Protein AF-A0A0P0XEG1-F1 (afdb_monomer)

Solvent-accessible surface area (backbone atoms only — not comparable to full-atom values): 4667 Å² total; per-residue (Å²): 128,57,70,65,60,48,45,54,54,58,48,70,73,44,98,51,68,44,44,80,90,78,61,45,65,19,67,74,46,64,45,64,82,38,48,88,75,78,39,87,50,71,44,62,72,68,54,71,69,55,47,56,57,52,51,70,40,89,91,51,89,74,77,81,87,77,89,69,84,83,126

Organism: Oryza sativa subsp. japonica (NCBI:txid39947)

Radius of gyration: 12.43 Å; Cα contacts (8 Å, |Δi|>4): 65; chains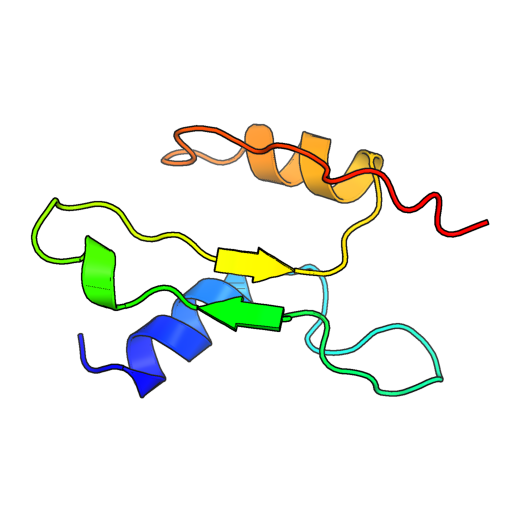: 1; bounding box: 30×23×27 Å

Secondary structure (DSSP, 8-state):
--HHHHHHHHHHTSS-SEEGGGTEESEEEEEGGGGGGT--EEEE---HHHHHHHHTSTT------------

Mean predicted aligned error: 5.92 Å

pLDDT: mean 87.59, std 11.78, range [37.75, 95.56]

Foldseek 3Di:
DDPVVLVVVVCVLDPHQADDPVRHGQWPFWCPVCVVVVDTDTHGDDDPVSQVVSCPDPPDPDGDDDDPPPD

Structure (mmCIF, N/CA/C/O backbone):
data_AF-A0A0P0XEG1-F1
#
_entry.id   AF-A0A0P0XEG1-F1
#
loop_
_atom_site.group_PDB
_atom_site.id
_atom_site.type_symbol
_atom_site.label_atom_id
_atom_site.label_alt_id
_atom_site.label_comp_id
_atom_site.label_asym_id
_atom_site.label_entity_id
_atom_site.label_seq_id
_atom_site.pdbx_PDB_ins_code
_atom_site.Cartn_x
_atom_site.Cartn_y
_atom_site.Cartn_z
_atom_site.occupancy
_atom_site.B_iso_or_equiv
_atom_site.auth_seq_id
_atom_site.auth_comp_id
_atom_site.auth_asym_id
_atom_site.auth_atom_id
_atom_site.pdbx_PDB_model_num
ATOM 1 N N . MET A 1 1 ? 11.211 -8.145 -11.542 1.00 71.94 1 MET A N 1
ATOM 2 C CA . MET A 1 1 ? 9.996 -8.624 -10.854 1.00 71.94 1 MET A CA 1
ATOM 3 C C . MET A 1 1 ? 8.845 -8.414 -11.818 1.00 71.94 1 MET A C 1
ATOM 5 O O . MET A 1 1 ? 8.825 -7.352 -12.419 1.00 71.94 1 MET A O 1
ATOM 9 N N . ASP A 1 2 ? 7.973 -9.395 -12.032 1.00 88.38 2 ASP A N 1
ATOM 10 C CA . ASP A 1 2 ? 6.750 -9.187 -12.823 1.00 88.38 2 ASP A CA 1
ATOM 11 C C . ASP A 1 2 ? 5.690 -8.388 -12.035 1.00 88.38 2 ASP A C 1
ATOM 13 O O . ASP A 1 2 ? 5.858 -8.117 -10.842 1.00 88.38 2 ASP A O 1
ATOM 17 N N . GLU A 1 3 ? 4.613 -7.977 -12.708 1.00 89.75 3 GLU A N 1
ATOM 18 C CA . GLU A 1 3 ? 3.553 -7.151 -12.113 1.00 89.75 3 GLU A CA 1
ATOM 19 C C . GLU A 1 3 ? 2.861 -7.841 -10.922 1.00 89.75 3 GLU A C 1
ATOM 21 O O . GLU A 1 3 ? 2.577 -7.198 -9.908 1.00 89.75 3 GLU A O 1
ATOM 26 N N . ASP A 1 4 ? 2.668 -9.159 -10.981 1.00 92.62 4 ASP A N 1
ATOM 27 C CA . ASP A 1 4 ? 2.023 -9.918 -9.909 1.00 92.62 4 ASP A CA 1
ATOM 28 C C . ASP A 1 4 ? 2.920 -10.046 -8.674 1.00 92.62 4 ASP A C 1
ATOM 30 O O . ASP A 1 4 ? 2.468 -9.899 -7.535 1.00 92.62 4 ASP A O 1
ATOM 34 N N . ALA A 1 5 ? 4.210 -10.308 -8.872 1.00 92.25 5 ALA A N 1
ATOM 35 C CA . ALA A 1 5 ? 5.202 -10.336 -7.809 1.00 92.25 5 ALA A CA 1
ATOM 36 C C . ALA A 1 5 ? 5.353 -8.953 -7.164 1.00 92.25 5 ALA A C 1
ATOM 38 O O . ALA A 1 5 ? 5.481 -8.865 -5.943 1.00 92.25 5 ALA A O 1
ATOM 39 N N . HIS A 1 6 ? 5.240 -7.885 -7.954 1.00 91.38 6 HIS A N 1
ATOM 40 C CA . HIS A 1 6 ? 5.227 -6.506 -7.476 1.00 91.38 6 HIS A CA 1
ATOM 41 C C . HIS A 1 6 ? 3.996 -6.198 -6.631 1.00 91.38 6 HIS A C 1
ATOM 43 O O . HIS A 1 6 ? 4.112 -5.679 -5.518 1.00 91.38 6 HIS A O 1
ATOM 49 N N . ARG A 1 7 ? 2.817 -6.615 -7.097 1.00 94.38 7 ARG A N 1
ATOM 50 C CA . ARG A 1 7 ? 1.576 -6.497 -6.335 1.00 94.38 7 ARG A CA 1
ATOM 51 C C . ARG A 1 7 ? 1.658 -7.259 -5.011 1.00 94.38 7 ARG A C 1
ATOM 53 O O . ARG A 1 7 ? 1.307 -6.701 -3.974 1.00 94.38 7 ARG A O 1
ATOM 60 N N . ARG A 1 8 ? 2.156 -8.503 -5.012 1.00 94.81 8 ARG A N 1
ATOM 61 C CA . ARG A 1 8 ? 2.348 -9.306 -3.786 1.00 94.81 8 ARG A CA 1
ATOM 62 C C . ARG A 1 8 ? 3.327 -8.651 -2.816 1.00 94.81 8 ARG A C 1
ATOM 64 O O . ARG A 1 8 ? 3.080 -8.651 -1.612 1.00 94.81 8 ARG A O 1
ATOM 71 N N . TRP A 1 9 ? 4.405 -8.071 -3.333 1.00 93.38 9 TRP A N 1
ATOM 72 C CA . TRP A 1 9 ? 5.365 -7.338 -2.519 1.00 93.38 9 TRP A CA 1
ATOM 73 C C . TRP A 1 9 ? 4.714 -6.120 -1.849 1.00 93.38 9 TRP A C 1
ATOM 75 O O . TRP A 1 9 ? 4.817 -5.988 -0.633 1.00 93.38 9 TRP A O 1
ATOM 85 N N . HIS A 1 10 ? 3.928 -5.311 -2.565 1.00 94.31 10 HIS A N 1
ATOM 86 C CA . HIS A 1 10 ? 3.158 -4.219 -1.955 1.00 94.31 10 HIS A CA 1
ATOM 87 C C . HIS A 1 10 ? 2.160 -4.688 -0.892 1.00 94.31 10 HIS A C 1
ATOM 89 O O . HIS A 1 10 ? 2.068 -4.082 0.174 1.00 94.31 10 HIS A O 1
ATOM 95 N N . VAL A 1 11 ? 1.453 -5.796 -1.135 1.00 94.75 11 VAL A N 1
ATOM 96 C CA . VAL A 1 11 ? 0.545 -6.385 -0.138 1.00 94.75 11 VAL A CA 1
ATOM 97 C C . VAL A 1 11 ? 1.285 -6.755 1.152 1.00 94.75 11 VAL A C 1
ATOM 99 O O . VAL A 1 11 ? 0.725 -6.576 2.228 1.00 94.75 11 VAL A O 1
ATOM 102 N N . SER A 1 12 ? 2.546 -7.195 1.080 1.00 93.62 12 SER A N 1
ATOM 103 C CA . SER A 1 12 ? 3.336 -7.546 2.273 1.00 93.62 12 SER A CA 1
ATOM 104 C C . SER A 1 12 ? 3.661 -6.365 3.198 1.00 93.62 12 SER A C 1
ATOM 106 O O . SER A 1 12 ? 4.012 -6.572 4.359 1.00 93.62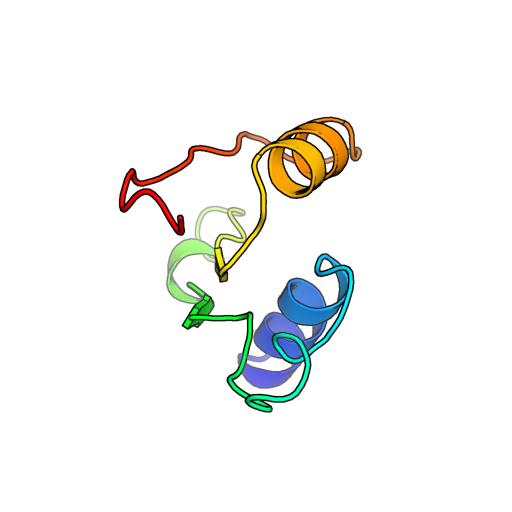 12 SER A O 1
ATOM 108 N N . PHE A 1 13 ? 3.514 -5.121 2.728 1.00 92.38 13 PHE A N 1
ATOM 109 C CA . PHE A 1 13 ? 3.642 -3.944 3.589 1.00 92.38 13 PHE A CA 1
ATOM 110 C C . PHE A 1 13 ? 2.397 -3.682 4.434 1.00 92.38 13 PHE A C 1
ATOM 112 O O . PHE A 1 13 ? 2.503 -2.963 5.433 1.00 92.38 13 PHE A O 1
ATOM 119 N N . LEU A 1 14 ? 1.249 -4.237 4.036 1.00 93.38 14 LEU A N 1
ATOM 120 C CA . LEU A 1 14 ? -0.040 -3.997 4.668 1.00 93.38 14 LEU A CA 1
ATOM 121 C C . LEU A 1 14 ? -0.216 -4.889 5.909 1.00 93.38 14 LEU A C 1
ATOM 123 O O . LEU A 1 14 ? 0.203 -6.046 5.891 1.00 93.38 14 LEU A O 1
ATOM 127 N N . PRO A 1 15 ? -0.885 -4.401 6.970 1.00 92.00 15 PRO A N 1
ATOM 128 C CA . PRO A 1 15 ? -1.164 -5.201 8.170 1.00 92.00 15 PRO A CA 1
ATOM 129 C C . PRO A 1 15 ? -2.052 -6.422 7.896 1.00 92.00 15 PRO A C 1
ATOM 131 O O . PRO A 1 15 ? -1.960 -7.442 8.573 1.00 92.00 15 PRO A O 1
ATOM 134 N N . SER A 1 16 ? -2.928 -6.308 6.899 1.00 93.81 16 SER A N 1
ATOM 135 C CA . SER A 1 16 ? -3.787 -7.377 6.401 1.00 93.81 16 SER A CA 1
ATOM 136 C C . SER A 1 16 ? -4.061 -7.176 4.910 1.00 93.81 16 SER A C 1
ATOM 138 O O . SER A 1 16 ? -3.823 -6.105 4.351 1.00 93.81 16 SER A O 1
ATOM 140 N N . THR A 1 17 ? -4.581 -8.202 4.242 1.00 93.81 17 THR A N 1
ATOM 141 C CA . THR A 1 17 ? -4.953 -8.120 2.820 1.00 93.81 17 THR A CA 1
ATOM 142 C C . THR A 1 17 ? -6.289 -7.403 2.606 1.00 93.81 17 THR A C 1
ATOM 144 O O . THR A 1 17 ? -6.471 -6.717 1.597 1.00 93.81 17 THR A O 1
ATOM 147 N N . VAL A 1 18 ? -7.204 -7.526 3.572 1.00 93.44 18 VAL A N 1
ATOM 148 C CA . VAL A 1 18 ? -8.578 -7.007 3.514 1.00 93.44 18 VAL A CA 1
ATOM 149 C C . VAL A 1 18 ? -8.929 -6.124 4.714 1.00 93.44 18 VAL A C 1
ATOM 151 O O . VAL A 1 18 ? -8.274 -6.189 5.761 1.00 93.44 18 VAL A O 1
ATOM 154 N N . LEU A 1 19 ? -9.944 -5.275 4.555 1.00 89.00 19 LEU A N 1
ATOM 155 C CA . LEU A 1 19 ? -10.451 -4.368 5.581 1.00 89.00 19 LEU A CA 1
ATOM 156 C C . LEU A 1 19 ? -11.538 -5.052 6.422 1.00 89.00 19 LEU A C 1
ATOM 158 O O . LEU A 1 19 ? -12.648 -5.268 5.946 1.00 89.00 19 LEU A O 1
ATOM 162 N N . GLY A 1 20 ? -11.232 -5.347 7.688 1.00 84.38 20 GLY A N 1
ATOM 163 C CA . GLY A 1 20 ? -12.209 -5.830 8.673 1.00 84.38 20 GLY A CA 1
ATOM 164 C C . GLY A 1 20 ? -13.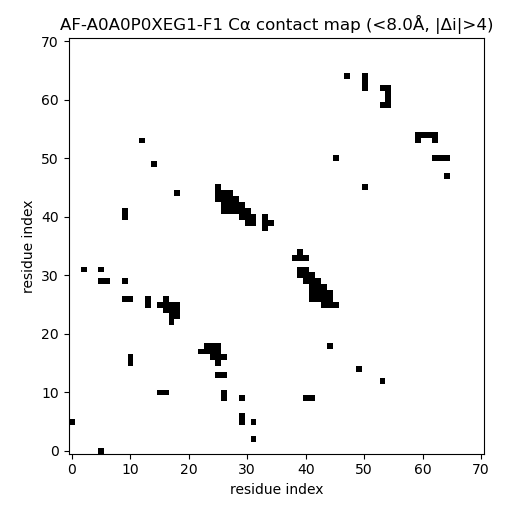148 -6.927 8.149 1.00 84.38 20 GLY A C 1
ATOM 165 O O . GLY A 1 20 ? -12.729 -7.827 7.423 1.00 84.38 20 GLY A O 1
ATOM 166 N N . TYR A 1 21 ? -14.429 -6.830 8.514 1.00 84.88 21 TYR A N 1
ATOM 167 C CA . TYR A 1 21 ? -15.470 -7.772 8.086 1.00 84.88 21 TYR A CA 1
ATOM 168 C C . TYR A 1 21 ? -16.018 -7.512 6.678 1.00 84.88 21 TYR A C 1
ATOM 170 O O . TYR A 1 21 ? -16.705 -8.378 6.144 1.00 84.88 21 TYR A O 1
ATOM 178 N N . SER A 1 22 ? -15.742 -6.352 6.065 1.00 87.06 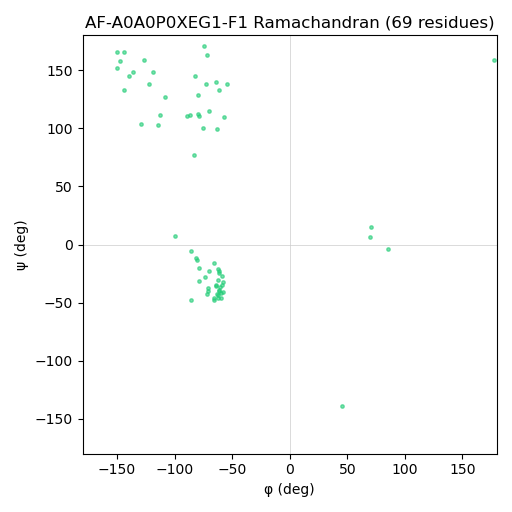22 SER A N 1
ATOM 179 C CA . SER A 1 22 ? -16.237 -6.070 4.709 1.00 87.06 22 SER A CA 1
ATOM 180 C C . SER A 1 22 ? -15.535 -6.924 3.655 1.00 87.06 22 SER A C 1
ATOM 182 O O . SER A 1 22 ? -16.071 -7.124 2.569 1.00 87.06 22 SER A O 1
ATOM 184 N N . GLY A 1 23 ? -14.331 -7.423 3.962 1.00 90.25 23 GLY A N 1
ATOM 185 C CA . GLY A 1 23 ? -13.532 -8.214 3.030 1.00 90.25 23 GLY A CA 1
ATOM 186 C C . GLY A 1 23 ? -12.978 -7.393 1.862 1.00 90.25 23 GLY A C 1
ATOM 187 O O . GLY A 1 23 ? -12.369 -7.960 0.956 1.00 90.25 23 GLY A O 1
ATOM 188 N N . GLU A 1 24 ? -13.156 -6.068 1.868 1.00 91.19 24 GLU A N 1
ATOM 189 C CA . GLU A 1 24 ? -12.649 -5.209 0.802 1.00 91.19 24 GLU A CA 1
ATOM 190 C C . GLU A 1 24 ? -11.120 -5.246 0.753 1.00 91.19 24 GLU A C 1
ATOM 192 O O . GLU A 1 24 ? -10.477 -5.193 1.806 1.00 91.19 24 GLU A O 1
ATOM 197 N N . PRO A 1 25 ? -10.503 -5.262 -0.440 1.00 93.44 25 PRO A N 1
ATOM 198 C CA . PRO A 1 25 ? -9.055 -5.202 -0.540 1.00 93.44 25 PRO A CA 1
ATOM 199 C C . PRO A 1 25 ? -8.538 -3.889 0.056 1.00 93.44 25 PRO A C 1
ATOM 201 O O . PRO A 1 25 ? -9.033 -2.796 -0.249 1.00 93.44 25 PRO A O 1
ATOM 204 N N . ARG A 1 26 ? -7.504 -3.989 0.898 1.00 94.50 26 ARG A N 1
ATOM 205 C CA . ARG A 1 26 ? -6.805 -2.801 1.399 1.00 94.50 26 ARG A CA 1
ATOM 206 C C . ARG A 1 26 ? -5.977 -2.146 0.306 1.00 94.50 26 ARG A C 1
ATOM 208 O O . ARG A 1 26 ? -5.960 -0.923 0.234 1.00 94.50 26 ARG A O 1
ATOM 215 N N . LEU A 1 27 ? -5.311 -2.937 -0.535 1.00 95.56 27 LEU A N 1
ATOM 216 C CA . LEU A 1 27 ? -4.559 -2.429 -1.680 1.00 95.56 27 LEU A CA 1
ATOM 217 C C . LEU A 1 27 ? -5.530 -1.890 -2.739 1.00 95.56 27 LEU A C 1
ATOM 219 O O . LEU A 1 27 ? -6.290 -2.659 -3.327 1.00 95.56 27 LEU A O 1
ATOM 223 N N . LEU A 1 28 ? -5.473 -0.584 -2.989 1.00 94.06 28 LEU A N 1
ATOM 224 C CA . LEU A 1 28 ? -6.266 0.093 -4.013 1.00 94.06 28 LEU A CA 1
ATOM 225 C C . LEU A 1 28 ? -5.560 0.028 -5.363 1.00 94.06 28 LEU A C 1
ATOM 227 O O . LEU A 1 28 ? -6.164 -0.362 -6.356 1.00 94.06 28 LEU A O 1
ATOM 231 N N . ASP A 1 29 ? -4.267 0.356 -5.377 1.00 93.44 29 ASP A N 1
ATOM 232 C CA . ASP A 1 29 ? -3.463 0.339 -6.593 1.00 93.44 29 ASP A CA 1
ATOM 233 C C . ASP A 1 29 ? -1.994 0.021 -6.299 1.00 93.44 29 ASP A C 1
ATOM 235 O O . ASP A 1 29 ? -1.482 0.323 -5.220 1.00 93.44 29 ASP A O 1
ATOM 239 N N . SER A 1 30 ? -1.317 -0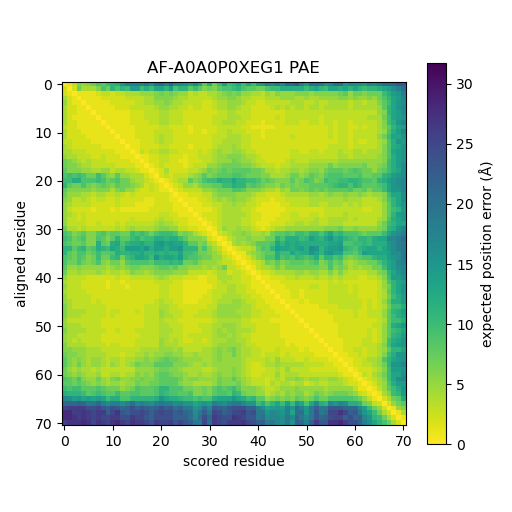.580 -7.271 1.00 94.25 30 SER A N 1
ATOM 240 C CA . SER A 1 30 ? 0.096 -0.941 -7.238 1.00 94.25 30 SER A CA 1
ATOM 241 C C . SER A 1 30 ? 0.764 -0.406 -8.500 1.00 94.25 30 SER A C 1
ATOM 243 O O . SER A 1 30 ? 0.654 -0.989 -9.578 1.00 94.25 30 SER A O 1
ATOM 245 N N . TYR A 1 31 ? 1.514 0.682 -8.362 1.00 93.00 31 TYR A N 1
ATOM 246 C CA . TYR A 1 31 ? 2.019 1.452 -9.489 1.00 93.00 31 TYR A CA 1
ATOM 247 C C . TYR A 1 31 ? 3.310 0.861 -10.071 1.00 93.00 31 TYR A C 1
ATOM 249 O O . TYR A 1 31 ? 4.406 1.384 -9.871 1.00 93.00 31 TYR A O 1
ATOM 257 N N . TYR A 1 32 ? 3.188 -0.223 -10.839 1.00 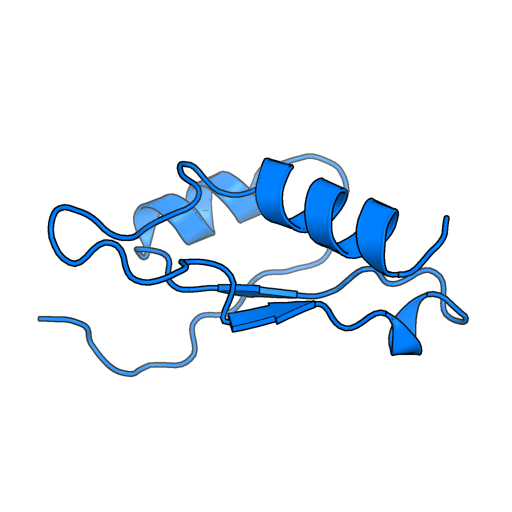87.44 32 TYR A N 1
ATOM 258 C CA . TYR A 1 32 ? 4.324 -0.887 -11.498 1.00 87.44 32 TYR A CA 1
ATOM 259 C C . TYR A 1 32 ? 5.068 0.022 -12.496 1.00 87.44 32 TYR A C 1
ATOM 261 O O . TYR A 1 32 ? 6.265 -0.128 -12.729 1.00 87.44 32 TYR A O 1
ATOM 269 N N . ARG A 1 33 ? 4.392 1.039 -13.042 1.00 87.50 33 ARG A N 1
ATOM 270 C CA . ARG A 1 33 ? 4.966 1.976 -14.021 1.00 87.50 33 ARG A CA 1
ATOM 271 C C . ARG A 1 33 ? 6.196 2.744 -13.515 1.00 87.50 33 ARG A C 1
ATOM 273 O O . ARG A 1 33 ? 7.020 3.154 -14.327 1.00 87.50 33 ARG A O 1
ATOM 280 N N . TYR A 1 34 ? 6.333 2.959 -12.207 1.00 85.06 34 TYR A N 1
ATOM 281 C CA . TYR A 1 34 ? 7.452 3.729 -11.649 1.00 85.06 34 TYR A CA 1
ATOM 282 C C . TYR A 1 34 ? 8.715 2.895 -11.400 1.00 85.06 34 TYR A C 1
ATOM 284 O O . TYR A 1 34 ? 9.769 3.469 -11.124 1.00 85.06 34 TYR A O 1
ATOM 292 N N . VAL A 1 35 ? 8.650 1.571 -11.590 1.00 84.62 35 VAL A N 1
ATOM 293 C CA . VAL A 1 35 ? 9.785 0.655 -11.388 1.00 84.62 35 VAL A CA 1
ATOM 294 C C . VAL A 1 35 ? 10.982 1.031 -12.268 1.00 84.62 35 VAL A C 1
ATOM 296 O O . VAL A 1 35 ? 12.122 0.907 -11.829 1.00 84.62 35 VAL A O 1
ATOM 299 N N . THR A 1 36 ? 10.755 1.584 -13.467 1.00 87.50 36 THR A N 1
ATOM 300 C CA . THR A 1 36 ? 11.832 2.076 -14.353 1.00 87.50 36 THR A CA 1
ATOM 301 C C . THR A 1 36 ? 12.644 3.222 -13.747 1.00 87.50 36 THR A C 1
ATOM 303 O O . THR A 1 36 ? 13.769 3.462 -14.170 1.00 87.50 36 THR A O 1
ATOM 306 N N . HIS A 1 37 ? 12.085 3.923 -12.760 1.00 88.44 37 HIS A N 1
ATOM 307 C CA . HIS A 1 37 ? 12.736 4.998 -12.011 1.00 88.44 37 HIS A CA 1
ATOM 308 C C . HIS A 1 37 ? 13.264 4.515 -10.649 1.00 88.44 37 HIS A C 1
ATOM 310 O O . HIS A 1 37 ? 13.669 5.330 -9.826 1.00 88.44 37 HIS A O 1
ATOM 316 N N . GLY A 1 38 ? 13.222 3.204 -10.378 1.00 88.25 38 GLY A N 1
ATOM 317 C CA . GLY A 1 38 ? 13.601 2.627 -9.087 1.00 88.25 38 GLY A CA 1
ATOM 318 C C . GLY A 1 38 ? 12.615 2.929 -7.954 1.00 88.25 38 GLY A C 1
ATOM 319 O O . GLY A 1 38 ? 12.961 2.744 -6.790 1.00 88.25 38 GLY A O 1
ATOM 320 N N . ILE A 1 39 ? 11.401 3.392 -8.274 1.00 88.62 39 ILE A N 1
ATOM 321 C CA . ILE A 1 39 ? 10.370 3.738 -7.292 1.00 88.62 39 ILE A CA 1
ATOM 322 C C . ILE A 1 39 ? 9.262 2.692 -7.345 1.00 88.62 39 ILE A C 1
ATOM 324 O O . ILE A 1 39 ? 8.670 2.438 -8.392 1.00 88.62 39 ILE A O 1
ATOM 328 N N . TYR A 1 40 ? 8.952 2.134 -6.181 1.00 91.06 40 TYR A N 1
ATOM 329 C CA . TYR A 1 40 ? 7.900 1.147 -5.999 1.00 91.06 40 TYR A CA 1
ATOM 330 C C . TYR A 1 40 ? 6.821 1.770 -5.117 1.00 91.06 40 TYR A C 1
ATOM 332 O O . TYR A 1 40 ? 7.019 1.957 -3.916 1.00 91.06 40 TYR A O 1
ATOM 340 N N . ALA A 1 41 ? 5.723 2.198 -5.739 1.00 93.31 41 ALA A N 1
ATOM 341 C CA . ALA A 1 41 ? 4.668 2.950 -5.071 1.00 93.31 41 ALA A CA 1
ATOM 342 C C . ALA A 1 41 ? 3.339 2.195 -5.117 1.00 93.31 41 ALA A C 1
ATOM 344 O O . ALA A 1 41 ? 3.013 1.530 -6.102 1.00 93.31 41 ALA A O 1
ATOM 345 N N . PHE A 1 42 ? 2.517 2.384 -4.090 1.00 95.00 42 PHE A N 1
ATOM 346 C CA . PHE A 1 42 ? 1.166 1.840 -4.022 1.00 95.00 42 PHE A CA 1
ATOM 347 C C . PHE A 1 42 ? 0.220 2.810 -3.317 1.00 95.00 42 PHE A C 1
ATOM 349 O O . PHE A 1 42 ? 0.648 3.760 -2.661 1.00 95.00 42 PHE A O 1
ATOM 356 N N . SER A 1 43 ? -1.080 2.569 -3.454 1.00 94.69 43 SER A N 1
ATOM 357 C CA . SER A 1 43 ? -2.102 3.211 -2.631 1.00 94.69 43 SER A CA 1
ATOM 358 C C . SER A 1 43 ? -2.925 2.152 -1.911 1.00 94.69 43 SER A C 1
ATOM 360 O O . SER A 1 43 ? -3.258 1.114 -2.485 1.00 94.69 43 SER A O 1
ATOM 362 N N . ALA A 1 44 ? -3.222 2.388 -0.635 1.00 94.75 44 ALA A N 1
ATOM 363 C CA . ALA A 1 44 ? -3.959 1.449 0.195 1.00 94.75 44 ALA A CA 1
ATOM 364 C C . ALA A 1 44 ? -4.826 2.166 1.235 1.00 94.75 44 ALA A C 1
ATOM 366 O O . ALA A 1 44 ? -4.557 3.307 1.608 1.00 94.75 44 ALA A O 1
ATOM 367 N N . ARG A 1 45 ? -5.853 1.467 1.719 1.00 93.06 45 ARG A N 1
ATOM 368 C CA . ARG A 1 45 ? -6.654 1.865 2.878 1.00 93.06 45 ARG A CA 1
ATOM 369 C C . ARG A 1 45 ? -5.893 1.530 4.159 1.00 93.06 45 ARG A C 1
ATOM 371 O O . ARG A 1 45 ? -5.721 0.353 4.491 1.00 93.06 45 ARG A O 1
ATOM 378 N N . LEU A 1 46 ? -5.448 2.572 4.851 1.00 91.44 46 LEU A N 1
ATOM 379 C CA . LEU A 1 46 ? -4.711 2.491 6.106 1.00 91.44 46 LEU A CA 1
ATOM 380 C C . LEU A 1 46 ? -5.252 3.529 7.093 1.00 91.44 46 LEU A C 1
ATOM 382 O O . LEU A 1 46 ? -5.693 4.606 6.687 1.00 91.44 46 LEU A O 1
ATOM 386 N N . THR A 1 47 ? -5.200 3.212 8.382 1.00 91.12 47 THR A N 1
ATOM 387 C CA . THR A 1 47 ? -5.409 4.197 9.449 1.00 91.12 47 THR A CA 1
ATOM 388 C C . THR A 1 47 ? -4.206 5.138 9.544 1.00 91.12 47 THR A C 1
ATOM 390 O O . THR A 1 47 ? -3.118 4.824 9.059 1.00 91.12 47 THR A O 1
ATOM 393 N N . PHE A 1 48 ? -4.366 6.285 10.209 1.00 91.19 48 PHE A N 1
ATOM 394 C CA . PHE A 1 48 ? -3.239 7.194 10.450 1.00 91.19 48 PHE A CA 1
ATOM 395 C C . PHE A 1 48 ? -2.094 6.516 11.215 1.00 91.19 48 PHE A C 1
ATOM 397 O O . PHE A 1 48 ? -0.941 6.669 10.826 1.00 91.19 48 PHE A O 1
ATOM 404 N N . ALA A 1 49 ? -2.410 5.692 12.219 1.00 92.38 49 ALA A N 1
ATOM 405 C CA . ALA A 1 49 ? -1.405 4.921 12.950 1.00 92.38 49 ALA A CA 1
ATOM 406 C C . ALA A 1 49 ? -0.663 3.925 12.038 1.00 92.38 49 ALA A C 1
ATOM 408 O O . ALA A 1 49 ? 0.561 3.846 12.068 1.00 92.38 49 ALA A O 1
ATOM 409 N N . GLU A 1 50 ? -1.386 3.215 11.163 1.00 93.00 50 GLU A N 1
ATOM 410 C CA . GLU A 1 50 ? -0.772 2.288 10.203 1.00 93.00 50 GLU A CA 1
ATOM 411 C C . GLU A 1 50 ? 0.131 3.016 9.184 1.00 93.00 50 GLU A C 1
ATOM 413 O O . GLU A 1 50 ? 1.164 2.476 8.786 1.00 93.00 50 GLU A O 1
ATOM 418 N N . ILE A 1 51 ? -0.225 4.241 8.775 1.00 92.81 51 ILE A N 1
ATOM 419 C CA . ILE A 1 51 ? 0.609 5.090 7.906 1.00 92.81 51 ILE A CA 1
ATOM 420 C C . ILE A 1 51 ? 1.892 5.507 8.633 1.00 92.81 51 ILE A C 1
ATOM 422 O O . ILE A 1 51 ? 2.981 5.376 8.073 1.00 92.81 51 ILE A O 1
ATOM 426 N N . GLU A 1 52 ? 1.783 5.974 9.877 1.00 92.19 52 GLU A N 1
ATOM 427 C CA . GLU A 1 52 ? 2.937 6.363 10.693 1.00 92.19 52 GLU A CA 1
ATOM 428 C C . GLU A 1 52 ? 3.887 5.188 10.944 1.00 92.19 52 GLU A C 1
ATOM 430 O O . GLU A 1 52 ? 5.106 5.352 10.894 1.00 92.19 52 GLU A O 1
ATOM 435 N N . ASP A 1 53 ? 3.354 3.991 11.177 1.00 92.94 53 ASP A N 1
ATOM 436 C CA . ASP A 1 53 ? 4.164 2.789 11.368 1.00 92.94 53 ASP A CA 1
ATOM 437 C C . ASP A 1 53 ? 4.830 2.323 10.073 1.00 92.94 53 ASP A C 1
ATOM 439 O O . ASP A 1 53 ? 5.993 1.908 10.086 1.00 92.94 53 ASP A O 1
ATOM 443 N N . LEU A 1 54 ? 4.144 2.444 8.933 1.00 91.81 54 LEU A N 1
ATOM 444 C CA . LEU A 1 54 ? 4.737 2.181 7.625 1.00 91.81 54 LEU A CA 1
ATOM 445 C C . LEU A 1 54 ? 5.8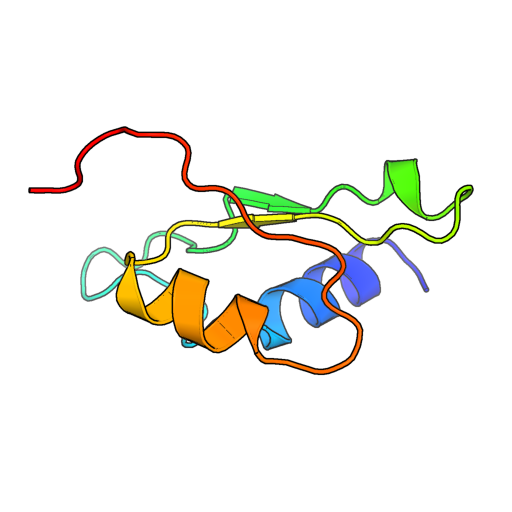85 3.156 7.329 1.00 91.81 54 LEU A C 1
ATOM 447 O O . LEU A 1 54 ? 6.934 2.724 6.856 1.00 91.81 54 LEU A O 1
ATOM 451 N N . ALA A 1 55 ? 5.716 4.441 7.647 1.00 92.25 55 ALA A N 1
ATOM 452 C CA . ALA A 1 55 ? 6.714 5.486 7.411 1.00 92.25 55 ALA A CA 1
ATOM 453 C C . ALA A 1 55 ? 8.040 5.252 8.156 1.00 92.25 55 ALA A C 1
ATOM 455 O O . ALA A 1 55 ? 9.078 5.752 7.732 1.00 92.25 55 ALA A O 1
ATOM 456 N N . LYS A 1 56 ? 8.024 4.475 9.246 1.00 93.06 56 LYS A N 1
ATOM 457 C CA . LYS A 1 56 ? 9.220 4.122 10.028 1.00 93.06 56 LYS A CA 1
ATOM 458 C C . LYS A 1 56 ? 10.017 2.962 9.418 1.00 93.06 56 LYS A C 1
ATOM 460 O O . LYS A 1 56 ? 11.130 2.693 9.871 1.00 93.06 56 LYS A O 1
ATOM 465 N N . LYS A 1 57 ? 9.472 2.236 8.432 1.00 90.81 57 LYS A N 1
ATOM 466 C CA . LYS A 1 57 ? 10.156 1.076 7.840 1.00 90.81 57 LYS A CA 1
ATOM 467 C C . LYS A 1 57 ? 11.333 1.526 6.958 1.00 90.81 57 LYS A C 1
ATOM 469 O O . LYS A 1 57 ? 11.179 2.455 6.162 1.00 90.81 57 LYS A O 1
ATOM 474 N N . PRO A 1 58 ? 12.494 0.845 7.025 1.00 92.00 58 PRO A N 1
ATOM 475 C CA . PRO A 1 58 ? 13.610 1.119 6.124 1.00 92.00 58 PRO A CA 1
ATOM 476 C C . PRO A 1 58 ? 13.189 1.044 4.652 1.00 92.00 58 PRO A C 1
ATOM 478 O O . PRO A 1 58 ? 12.462 0.136 4.253 1.00 92.00 58 PRO A O 1
ATOM 481 N N . GLY A 1 59 ? 13.668 1.988 3.842 1.00 88.44 59 GLY A N 1
ATOM 482 C CA . GLY A 1 59 ? 13.388 2.039 2.403 1.00 88.44 59 GLY A CA 1
ATOM 483 C C . GLY A 1 59 ? 12.082 2.741 2.014 1.00 88.44 59 GLY A C 1
ATOM 484 O O . GLY A 1 59 ? 11.842 2.931 0.823 1.00 88.44 59 GLY A O 1
ATOM 485 N N . VAL A 1 60 ? 11.258 3.176 2.973 1.00 90.31 60 VAL A N 1
ATOM 486 C CA . VAL A 1 60 ? 10.081 4.006 2.682 1.00 90.31 60 VAL A CA 1
ATOM 487 C C . VAL A 1 60 ? 10.521 5.454 2.467 1.00 90.31 60 VAL A C 1
ATOM 489 O O . VAL A 1 60 ? 10.968 6.125 3.390 1.00 90.31 60 VAL A O 1
ATOM 492 N N . LEU A 1 61 ? 10.393 5.936 1.226 1.00 88.00 61 LEU A N 1
ATOM 493 C CA . LEU A 1 61 ? 10.763 7.307 0.846 1.00 88.00 61 LEU A CA 1
ATOM 494 C C . LEU A 1 61 ? 9.765 8.358 1.354 1.00 88.00 61 LEU A C 1
ATOM 496 O O . LEU A 1 61 ? 10.128 9.512 1.561 1.00 88.00 61 LEU A O 1
ATOM 500 N N . GLY A 1 62 ? 8.504 7.968 1.535 1.00 89.12 62 GLY A N 1
ATOM 501 C CA . GLY A 1 62 ? 7.452 8.842 2.030 1.00 89.12 62 GLY A CA 1
ATOM 502 C C . GLY A 1 62 ? 6.103 8.138 2.069 1.00 89.12 62 GLY A C 1
ATOM 503 O O . GLY A 1 62 ? 5.878 7.147 1.376 1.00 89.12 62 GLY A O 1
ATOM 504 N N . SER A 1 63 ? 5.202 8.664 2.889 1.00 87.00 63 SER A N 1
ATOM 505 C CA . SER A 1 63 ? 3.800 8.260 2.932 1.00 87.00 63 SER A CA 1
ATOM 506 C C . SER A 1 63 ? 2.938 9.507 3.111 1.00 87.00 63 SER A C 1
ATOM 508 O O . SER A 1 63 ? 3.356 10.473 3.749 1.00 87.00 63 SER A O 1
ATOM 510 N N . TRP A 1 64 ? 1.760 9.523 2.497 1.00 83.38 64 TRP A N 1
ATOM 511 C CA . TRP A 1 64 ? 0.829 10.644 2.588 1.00 83.38 64 TRP A CA 1
ATOM 512 C C . TRP A 1 64 ? -0.600 10.1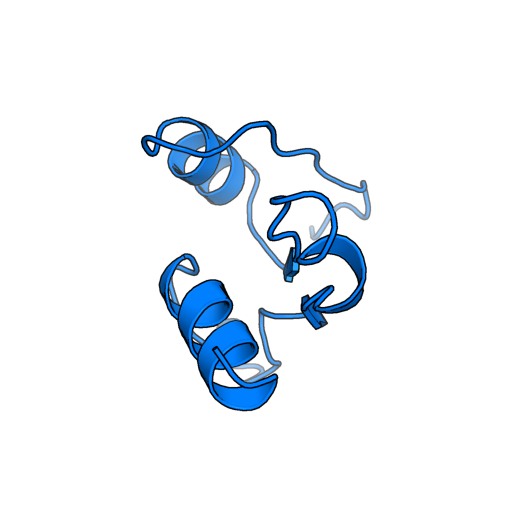19 2.614 1.00 83.38 64 TRP A C 1
ATOM 514 O O . TRP A 1 64 ? -0.990 9.282 1.797 1.00 83.38 64 TRP A O 1
ATOM 524 N N . ALA A 1 65 ? -1.397 10.629 3.549 1.00 82.81 65 ALA A N 1
ATOM 525 C CA . ALA A 1 65 ? -2.821 10.349 3.590 1.00 82.81 65 ALA A CA 1
ATOM 526 C C . ALA A 1 65 ? -3.540 11.230 2.562 1.00 82.81 65 ALA A C 1
ATOM 528 O O . ALA A 1 65 ? -3.393 12.453 2.562 1.00 82.81 65 ALA A O 1
ATOM 529 N N . ARG A 1 66 ? -4.364 10.627 1.701 1.00 77.06 66 ARG A N 1
ATOM 530 C CA . ARG A 1 66 ? -5.422 11.374 1.015 1.00 77.06 66 ARG A CA 1
ATOM 531 C C . ARG A 1 66 ? -6.634 11.368 1.932 1.00 77.06 66 ARG A C 1
ATOM 533 O O . ARG A 1 66 ? -7.210 10.313 2.172 1.00 77.06 66 ARG A O 1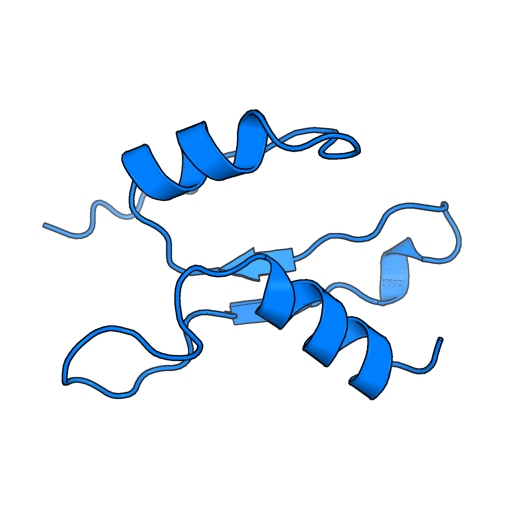
ATOM 540 N N . GLY A 1 67 ? -6.984 12.532 2.471 1.00 61.03 67 GLY A N 1
ATOM 541 C CA . GLY A 1 67 ? -8.147 12.677 3.335 1.00 61.03 67 GLY A CA 1
ATOM 542 C C . GLY A 1 67 ? -9.441 12.362 2.587 1.00 61.03 67 GLY A C 1
ATOM 543 O O . GLY A 1 67 ? -9.986 13.216 1.901 1.00 61.03 67 GLY A O 1
ATOM 544 N N . VAL A 1 68 ? -9.955 11.152 2.769 1.00 52.91 68 VAL A N 1
ATOM 545 C CA . VAL A 1 68 ? -11.372 10.966 3.074 1.00 52.91 68 VAL A CA 1
ATOM 546 C C . VAL A 1 68 ? -11.347 10.442 4.499 1.00 52.91 68 VAL A C 1
ATOM 548 O O . VAL A 1 68 ? -10.783 9.377 4.739 1.00 52.91 68 VAL A O 1
ATOM 551 N N . ALA A 1 69 ? -11.821 11.231 5.462 1.00 42.38 69 ALA A N 1
ATOM 552 C CA . ALA A 1 69 ? -11.931 10.759 6.835 1.00 42.38 69 ALA A CA 1
ATOM 553 C C . ALA A 1 69 ? -12.811 9.500 6.823 1.00 42.38 69 ALA A C 1
ATOM 555 O O . ALA A 1 69 ? -14.002 9.586 6.538 1.00 42.38 69 ALA A O 1
ATOM 556 N N . LEU A 1 70 ? -12.216 8.333 7.061 1.00 47.12 70 LEU A N 1
ATOM 557 C CA . LEU A 1 70 ? -12.980 7.157 7.449 1.00 47.12 70 LEU A CA 1
ATOM 558 C C . LEU A 1 70 ? -13.342 7.398 8.917 1.00 47.12 70 LEU A C 1
ATOM 560 O O . LEU A 1 70 ? -12.466 7.324 9.779 1.00 47.12 70 LEU A O 1
ATOM 564 N N . GLN A 1 71 ? -14.581 7.844 9.144 1.00 37.75 71 GLN A N 1
ATOM 565 C CA . GLN A 1 71 ? -15.194 7.950 10.471 1.00 37.75 71 GLN A CA 1
ATOM 566 C C . GLN A 1 71 ? -15.406 6.567 11.084 1.00 37.75 71 GLN A C 1
ATOM 568 O O . GLN A 1 71 ? -15.665 5.616 10.310 1.00 37.75 71 GLN A O 1
#

Sequence (71 aa):
MDEDAHRRWHVSFLPSTVLGYSGEPRLLDSYYRYVTHGIYAFSARLTFAEIEDLAKKPGVLGSWARGVALQ

InterPro domains:
  IPR010259 Peptidase S8 propeptide/proteinase inhibitor I9 [PF05922] (3-61)
  IPR037045 Peptidase S8 propeptide/proteinase inhibitor I9 superfamily [G3DSA:3.30.70.80] (1-69)